Protein AF-A0A1B9GW09-F1 (afdb_monomer)

Organism: NCBI:txid1296120

Radius of gyration: 38.27 Å; Cα contacts (8 Å, |Δi|>4): 10; chains: 1; bounding box: 71×48×112 Å

pLDDT: mean 75.58, std 14.47, range [39.38, 95.12]

Foldseek 3Di:
DDPPPDPDDDDPDPDDDDDPDQAADVPGGSVRVVCVVPPDVVNVVVVVVVVVVVVVVVVVVVVVVVVVPPPPPDDDDDPDDPVVVPDDDDDD

Secondary structure (DSSP, 8-state):
---TT-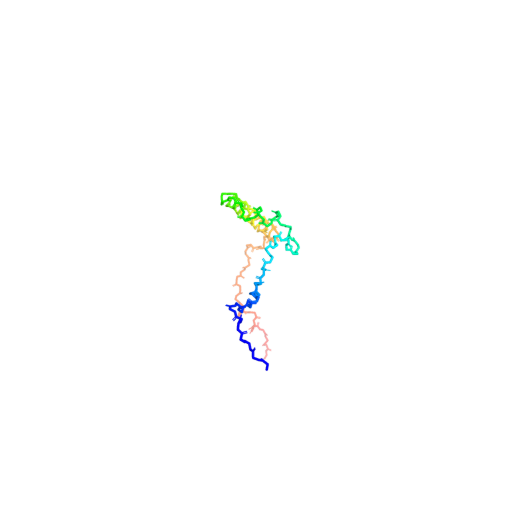----------------PPBTTB-HHHHHHHHH--HHHHHHHHHHHHHHHHHHHHHHHHHHHHTS----S------TTTTSS-----

Sequence (92 aa):
MHKKGITEEVAKKRSRKNVKVQRGIVGADLASILAKRTAKPEVRAAARAAAITKAKTEKRDKEAKKAATRPAGSANAPKVSKQAMKGGKGGR

Structure (mmCIF, N/CA/C/O backbone):
data_AF-A0A1B9GW09-F1
#
_entry.id   AF-A0A1B9GW09-F1
#
loop_
_atom_site.group_PDB
_atom_site.id
_atom_site.type_symbol
_atom_site.label_atom_id
_atom_site.label_alt_id
_atom_site.label_comp_id
_atom_site.label_asym_id
_atom_site.label_entity_id
_atom_site.label_seq_id
_atom_site.pdbx_PDB_ins_code
_atom_site.Cartn_x
_atom_site.Cartn_y
_atom_site.Cartn_z
_atom_site.occupancy
_atom_site.B_iso_or_equiv
_atom_site.auth_seq_id
_atom_site.auth_comp_id
_atom_site.auth_asym_id
_atom_site.auth_atom_id
_atom_site.pdbx_PDB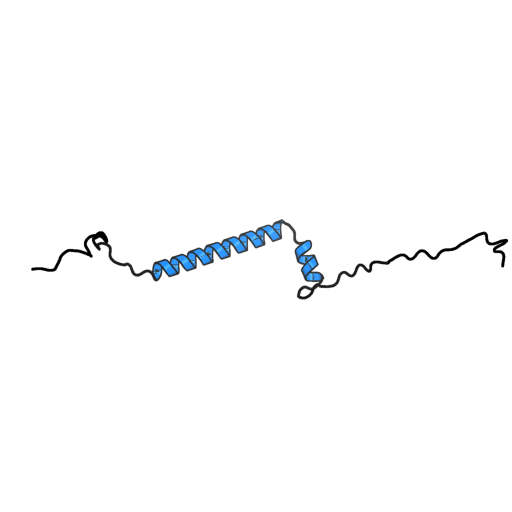_model_num
ATOM 1 N N . MET A 1 1 ? 46.127 -25.598 -36.201 1.00 54.34 1 MET A N 1
ATOM 2 C CA . MET A 1 1 ? 45.530 -24.757 -37.264 1.00 54.34 1 MET A CA 1
ATOM 3 C C . MET A 1 1 ? 45.555 -23.311 -36.779 1.00 54.34 1 MET A C 1
ATOM 5 O O . MET A 1 1 ? 44.884 -22.989 -35.808 1.00 54.34 1 MET A O 1
ATOM 9 N N . HIS A 1 2 ? 46.470 -22.499 -37.312 1.00 78.31 2 HIS A N 1
ATOM 10 C CA . HIS A 1 2 ? 46.887 -21.237 -36.689 1.00 78.31 2 HIS A CA 1
ATOM 11 C C . HIS A 1 2 ? 45.867 -20.110 -36.911 1.00 78.31 2 HIS A C 1
ATOM 13 O O . HIS A 1 2 ? 45.518 -19.819 -38.049 1.00 78.31 2 HIS A O 1
ATOM 19 N N . LYS A 1 3 ? 45.452 -19.435 -35.829 1.00 72.19 3 LYS A N 1
ATOM 20 C CA . LYS A 1 3 ? 44.588 -18.236 -35.820 1.00 72.19 3 LYS A CA 1
ATOM 21 C C . LYS A 1 3 ? 45.311 -16.977 -36.355 1.00 72.19 3 LYS A C 1
ATOM 23 O O . LYS A 1 3 ? 45.292 -15.928 -35.717 1.00 72.19 3 LYS A O 1
ATOM 28 N N . LYS A 1 4 ? 46.028 -17.065 -37.479 1.00 80.06 4 LYS A N 1
ATOM 29 C CA . LYS A 1 4 ? 46.710 -15.897 -38.066 1.00 80.06 4 LYS A CA 1
ATOM 30 C C . LYS A 1 4 ? 45.676 -15.021 -38.789 1.00 80.06 4 LYS A C 1
ATOM 32 O O . LYS A 1 4 ? 44.912 -15.541 -39.591 1.00 80.06 4 LYS A O 1
ATOM 37 N N . GLY A 1 5 ? 45.656 -13.718 -38.496 1.00 74.19 5 GLY A N 1
ATOM 38 C CA . GLY A 1 5 ? 44.771 -12.736 -39.145 1.00 74.19 5 GLY A CA 1
ATOM 39 C C . GLY A 1 5 ? 43.419 -12.479 -38.464 1.00 74.19 5 GLY A C 1
ATOM 40 O O . GLY A 1 5 ? 42.587 -11.786 -39.035 1.00 74.19 5 GLY A O 1
ATOM 41 N N . ILE A 1 6 ? 43.176 -13.004 -37.259 1.00 69.25 6 ILE A N 1
ATOM 42 C CA . ILE A 1 6 ? 41.933 -12.738 -36.517 1.00 69.25 6 ILE A CA 1
ATOM 43 C C . ILE A 1 6 ? 42.153 -11.514 -35.622 1.00 69.25 6 ILE A C 1
ATOM 45 O O . ILE A 1 6 ? 42.802 -11.619 -34.585 1.00 69.25 6 ILE A O 1
ATOM 49 N N . THR A 1 7 ? 41.650 -10.352 -36.036 1.00 70.00 7 THR A N 1
ATOM 50 C CA . THR A 1 7 ? 41.804 -9.077 -35.311 1.00 70.00 7 THR A CA 1
ATOM 51 C C . THR A 1 7 ? 40.689 -8.801 -34.306 1.00 70.00 7 THR A C 1
ATOM 53 O O . THR A 1 7 ? 40.849 -7.940 -33.448 1.00 70.00 7 THR A O 1
ATOM 56 N N . GLU A 1 8 ? 39.583 -9.544 -34.355 1.00 71.50 8 GLU A N 1
ATOM 57 C CA . GLU A 1 8 ? 38.466 -9.360 -33.428 1.00 71.50 8 GLU A CA 1
ATOM 58 C C . GLU A 1 8 ? 37.977 -10.702 -32.877 1.00 71.50 8 GLU A C 1
ATOM 60 O O . GLU A 1 8 ? 37.377 -11.521 -33.574 1.00 71.50 8 GLU A O 1
ATOM 65 N N . GLU A 1 9 ? 38.217 -10.926 -31.586 1.00 66.81 9 GLU A N 1
ATOM 66 C CA . GLU A 1 9 ? 37.617 -12.024 -30.832 1.00 66.81 9 GLU A CA 1
ATOM 67 C C . GLU A 1 9 ? 36.327 -11.513 -30.174 1.00 66.81 9 GLU A C 1
ATOM 69 O O . GLU A 1 9 ? 36.315 -11.008 -29.050 1.00 66.81 9 GLU A O 1
ATOM 74 N N . VAL A 1 10 ? 35.209 -11.594 -30.900 1.00 70.19 10 VAL A N 1
ATOM 75 C CA . VAL A 1 10 ? 33.910 -11.145 -30.379 1.00 70.19 10 VAL A CA 1
ATOM 76 C C . VAL A 1 10 ? 33.321 -12.223 -29.469 1.00 70.19 10 VAL A C 1
ATOM 78 O O . VAL A 1 10 ? 32.507 -13.057 -29.870 1.00 70.19 10 VAL A O 1
ATOM 81 N N . ALA A 1 11 ? 33.710 -12.200 -28.197 1.00 73.69 11 ALA A N 1
ATOM 82 C CA . ALA A 1 11 ? 33.004 -12.941 -27.163 1.00 73.69 11 ALA A CA 1
ATOM 83 C C . ALA A 1 11 ? 31.616 -12.310 -26.940 1.00 73.69 11 ALA A C 1
ATOM 85 O O . ALA A 1 11 ? 31.492 -11.166 -26.494 1.00 73.69 11 ALA A O 1
ATOM 86 N N . LYS A 1 12 ? 30.538 -13.056 -27.225 1.00 74.81 12 LYS A N 1
ATOM 87 C CA . LYS A 1 12 ? 29.166 -12.619 -26.913 1.00 74.81 12 LYS A CA 1
ATOM 88 C C . LYS A 1 12 ? 29.035 -12.368 -25.408 1.00 74.81 12 LYS A C 1
ATOM 90 O O . LYS A 1 12 ? 29.004 -13.309 -24.611 1.00 74.81 12 LYS A O 1
ATOM 95 N N . LYS A 1 13 ? 28.884 -11.100 -25.010 1.00 78.81 13 LYS A N 1
ATOM 96 C CA . LYS A 1 13 ? 28.506 -10.741 -23.637 1.00 78.81 13 LYS A CA 1
ATOM 97 C C . LYS A 1 13 ? 27.127 -11.328 -23.330 1.00 78.81 13 LYS A C 1
ATOM 99 O O . LYS A 1 13 ? 26.117 -10.889 -23.876 1.00 78.81 13 LYS A O 1
ATOM 104 N N . ARG A 1 14 ? 27.071 -12.298 -22.415 1.00 80.75 14 ARG A N 1
ATOM 105 C CA . ARG A 1 14 ? 25.809 -12.754 -21.819 1.00 80.75 14 ARG A CA 1
ATOM 106 C C . ARG A 1 14 ? 25.306 -11.681 -20.854 1.00 80.75 14 ARG A C 1
ATOM 108 O O . ARG A 1 14 ? 25.692 -11.674 -19.689 1.00 80.75 14 ARG A O 1
ATOM 115 N N . SER A 1 15 ? 24.447 -10.775 -21.321 1.00 79.19 15 SER A N 1
ATOM 116 C CA . SER A 1 15 ? 23.679 -9.932 -20.403 1.00 79.19 15 SER A CA 1
ATOM 117 C C . SER A 1 15 ? 22.488 -10.735 -19.878 1.00 79.19 15 SER A C 1
ATOM 119 O O . SER A 1 15 ? 21.720 -11.323 -20.640 1.00 79.19 15 SER A O 1
ATOM 121 N N . ARG A 1 16 ? 22.342 -10.808 -18.553 1.00 81.88 16 ARG A N 1
ATOM 122 C CA . ARG A 1 16 ? 21.114 -11.321 -17.941 1.00 81.88 16 ARG A CA 1
ATOM 123 C C . ARG A 1 16 ? 20.126 -10.160 -17.886 1.00 81.88 16 ARG A C 1
ATOM 125 O O . ARG A 1 16 ? 20.264 -9.272 -17.049 1.00 81.88 16 ARG A O 1
ATOM 132 N N . LYS A 1 17 ? 19.160 -10.128 -18.806 1.00 81.06 17 LYS A N 1
ATOM 133 C CA . LYS A 1 17 ? 18.062 -9.155 -18.741 1.00 81.06 17 LYS A CA 1
ATOM 134 C C . LYS A 1 17 ? 17.106 -9.574 -17.627 1.00 81.06 17 LYS A C 1
ATOM 136 O O . LYS A 1 17 ? 16.360 -10.535 -17.781 1.00 81.06 17 LYS A O 1
ATOM 141 N N . ASN A 1 18 ? 17.115 -8.840 -16.518 1.00 80.44 18 ASN A N 1
ATOM 142 C CA . ASN A 1 18 ? 16.062 -8.966 -15.517 1.00 80.44 18 ASN A CA 1
ATOM 143 C C . ASN A 1 18 ? 14.782 -8.343 -16.075 1.00 80.44 18 ASN A C 1
ATOM 145 O O . ASN A 1 18 ? 14.748 -7.148 -16.380 1.00 80.44 18 ASN A O 1
ATOM 149 N N . VAL A 1 19 ? 13.727 -9.144 -16.203 1.00 78.50 19 VAL A N 1
ATOM 150 C CA . VAL A 1 19 ? 12.416 -8.629 -16.593 1.00 78.50 19 VAL A CA 1
ATOM 151 C C . VAL A 1 19 ? 11.795 -7.965 -15.369 1.00 78.50 19 VAL A C 1
ATOM 153 O O . VAL A 1 19 ? 11.428 -8.630 -14.402 1.00 78.50 19 VAL A O 1
ATOM 156 N N . LYS A 1 20 ? 11.683 -6.634 -15.397 1.00 78.00 20 LYS A N 1
ATOM 157 C CA . LYS A 1 20 ? 10.918 -5.883 -14.398 1.00 78.00 20 LYS A CA 1
ATOM 158 C C . LYS A 1 20 ? 9.440 -6.092 -14.683 1.00 78.00 20 LYS A C 1
ATOM 160 O O . LYS A 1 20 ? 8.841 -5.327 -15.432 1.00 78.00 20 LYS A O 1
ATOM 165 N N . VAL A 1 21 ? 8.859 -7.147 -14.125 1.00 75.38 21 VAL A N 1
ATOM 166 C CA . VAL A 1 21 ? 7.415 -7.339 -14.215 1.00 75.38 21 VAL A CA 1
ATOM 167 C C . VAL A 1 21 ? 6.769 -6.773 -12.966 1.00 75.38 21 VAL A C 1
ATOM 169 O O . VAL A 1 21 ? 6.999 -7.252 -11.859 1.00 75.38 21 VAL A O 1
ATOM 172 N N . GLN A 1 22 ? 5.941 -5.753 -13.144 1.00 74.94 22 GLN A N 1
ATOM 173 C CA . GLN A 1 22 ? 5.088 -5.243 -12.083 1.00 74.94 22 GLN A CA 1
ATOM 174 C C . GLN A 1 22 ? 3.814 -6.096 -12.072 1.00 74.94 22 GLN A C 1
ATOM 176 O O . GLN A 1 22 ? 2.783 -5.687 -12.585 1.00 74.94 22 GLN A O 1
ATOM 181 N N . ARG A 1 23 ? 3.902 -7.348 -11.607 1.00 83.12 23 ARG A N 1
ATOM 182 C CA . ARG A 1 23 ? 2.715 -8.209 -11.455 1.00 83.12 23 ARG A CA 1
ATOM 183 C C . ARG A 1 23 ? 2.073 -7.974 -10.094 1.00 83.12 23 ARG A C 1
ATOM 185 O O . ARG A 1 23 ? 2.753 -7.592 -9.143 1.00 83.12 23 ARG A O 1
ATOM 192 N N . GLY A 1 24 ? 0.766 -8.221 -10.016 1.00 83.19 24 GLY A N 1
ATOM 193 C CA . GLY A 1 24 ? 0.114 -8.434 -8.728 1.00 83.19 24 GLY A CA 1
ATOM 194 C C . GLY A 1 24 ? 0.792 -9.583 -7.980 1.00 83.19 24 GLY A C 1
ATOM 195 O O . GLY A 1 24 ? 1.324 -10.511 -8.594 1.00 83.19 24 GLY A O 1
ATOM 196 N N . ILE A 1 25 ? 0.808 -9.487 -6.658 1.00 83.44 25 ILE A N 1
ATOM 197 C CA . ILE A 1 25 ? 1.279 -10.554 -5.770 1.00 83.44 25 ILE A CA 1
ATOM 198 C C . ILE A 1 25 ? 0.042 -11.371 -5.377 1.00 83.44 25 ILE A C 1
ATOM 200 O O . ILE A 1 25 ? -1.064 -10.840 -5.391 1.00 83.44 25 ILE A O 1
ATOM 204 N N . VAL A 1 26 ? 0.182 -12.664 -5.068 1.00 85.19 26 VAL A N 1
ATOM 205 C CA . VAL A 1 26 ? -0.972 -13.525 -4.745 1.00 85.19 26 VAL A CA 1
ATOM 206 C C . VAL A 1 26 ? -1.837 -12.871 -3.654 1.00 85.19 26 VAL A C 1
ATOM 208 O O . VAL A 1 26 ? -1.348 -12.568 -2.568 1.00 85.19 26 VAL A O 1
ATOM 211 N N . GLY A 1 27 ? -3.110 -12.613 -3.979 1.00 81.19 27 GLY A N 1
ATOM 212 C CA . GLY A 1 27 ? -4.083 -11.940 -3.105 1.00 81.19 27 GLY A CA 1
ATOM 213 C C . GLY A 1 27 ? -4.119 -10.405 -3.185 1.00 81.19 27 GLY A C 1
ATOM 214 O O . GLY A 1 27 ? -4.938 -9.789 -2.504 1.00 81.19 27 GLY A O 1
ATOM 215 N N . ALA A 1 28 ? -3.265 -9.764 -3.990 1.00 85.25 28 ALA A N 1
ATOM 216 C CA . ALA A 1 28 ? -3.276 -8.318 -4.196 1.00 85.25 28 ALA A CA 1
ATOM 217 C C . ALA A 1 28 ? -2.848 -7.918 -5.616 1.00 85.25 28 ALA A C 1
ATOM 219 O O . ALA A 1 28 ? -1.698 -8.092 -6.027 1.00 85.25 28 ALA A O 1
ATOM 220 N N . ASP A 1 29 ? -3.759 -7.265 -6.330 1.00 87.75 29 ASP A N 1
ATOM 221 C CA . ASP A 1 29 ? -3.478 -6.733 -7.658 1.00 87.75 29 ASP A CA 1
ATOM 222 C C . ASP A 1 29 ? -2.464 -5.583 -7.624 1.00 87.75 29 ASP A C 1
ATOM 224 O O . ASP A 1 29 ? -2.308 -4.866 -6.628 1.00 87.75 29 ASP A O 1
ATOM 228 N N . LEU A 1 30 ? -1.811 -5.360 -8.766 1.00 86.75 30 LEU A N 1
ATOM 229 C CA . LEU A 1 30 ? -0.843 -4.281 -8.980 1.00 86.75 30 LEU A CA 1
ATOM 230 C C . LEU A 1 30 ? -1.416 -2.915 -8.547 1.00 86.75 30 LEU A C 1
ATOM 232 O O . LEU A 1 30 ? -0.759 -2.149 -7.838 1.00 86.75 30 LEU A O 1
ATOM 236 N N . ALA A 1 31 ? -2.664 -2.633 -8.930 1.00 86.12 31 ALA A N 1
ATOM 237 C CA . ALA A 1 31 ? -3.350 -1.382 -8.617 1.00 86.12 31 ALA A CA 1
ATOM 238 C C . ALA A 1 31 ? -3.511 -1.170 -7.102 1.00 86.12 31 ALA A C 1
ATOM 240 O O . ALA A 1 31 ? -3.205 -0.095 -6.586 1.00 86.12 31 ALA A O 1
ATOM 241 N N . SER A 1 32 ? -3.895 -2.218 -6.372 1.00 86.12 32 SER A N 1
ATOM 242 C CA . SER A 1 32 ? -4.048 -2.194 -4.913 1.00 86.12 32 SER A CA 1
ATOM 243 C C . SER A 1 32 ? -2.719 -1.953 -4.195 1.00 86.12 32 SER A C 1
ATOM 245 O O . SER A 1 32 ? -2.665 -1.233 -3.194 1.00 86.12 32 SER A O 1
ATOM 247 N N . ILE A 1 33 ? -1.626 -2.520 -4.714 1.00 85.69 33 ILE A N 1
ATOM 248 C CA . ILE A 1 33 ? -0.272 -2.301 -4.188 1.00 85.69 33 ILE A CA 1
ATOM 249 C C . ILE A 1 33 ? 0.157 -0.846 -4.405 1.00 85.69 33 ILE A C 1
ATOM 251 O O . ILE A 1 33 ? 0.667 -0.206 -3.481 1.00 85.69 33 ILE A O 1
ATOM 255 N N . LEU A 1 34 ? -0.075 -0.301 -5.601 1.00 87.31 34 LEU A N 1
ATOM 256 C CA . LEU A 1 34 ? 0.259 1.087 -5.908 1.00 87.31 34 LEU A CA 1
ATOM 257 C C . LEU A 1 34 ? -0.547 2.070 -5.066 1.00 87.31 34 LEU A C 1
ATOM 259 O O . LEU A 1 34 ? 0.060 2.945 -4.457 1.00 87.31 34 LEU A O 1
ATOM 263 N N . ALA A 1 35 ? -1.861 1.882 -4.954 1.00 86.19 35 ALA A N 1
ATOM 264 C CA . ALA A 1 35 ? -2.732 2.747 -4.163 1.00 86.19 35 ALA A CA 1
ATOM 265 C C . ALA A 1 35 ? -2.294 2.819 -2.690 1.00 86.19 35 ALA A C 1
ATOM 267 O O . ALA A 1 35 ? -2.226 3.900 -2.106 1.00 86.19 35 ALA A O 1
ATOM 268 N N . LYS A 1 36 ? -1.917 1.679 -2.094 1.00 84.19 36 LYS A N 1
ATOM 269 C CA . LYS A 1 36 ? -1.369 1.643 -0.727 1.00 84.19 36 LYS A CA 1
ATOM 270 C C . LYS A 1 36 ? -0.017 2.353 -0.627 1.00 84.19 36 LYS A C 1
ATOM 272 O O . LYS A 1 36 ? 0.242 3.028 0.369 1.00 84.19 36 LYS A O 1
ATOM 277 N N . ARG A 1 37 ? 0.838 2.219 -1.646 1.00 85.44 37 ARG A N 1
ATOM 278 C CA . ARG A 1 37 ? 2.179 2.823 -1.674 1.00 85.44 37 ARG A CA 1
ATOM 279 C C . ARG A 1 37 ? 2.137 4.340 -1.865 1.00 85.44 37 ARG A C 1
ATOM 281 O O . ARG A 1 37 ? 2.915 5.047 -1.232 1.00 85.44 37 ARG A O 1
ATOM 288 N N . THR A 1 38 ? 1.251 4.840 -2.721 1.00 87.12 38 THR A N 1
ATOM 289 C CA . THR A 1 38 ? 1.153 6.266 -3.072 1.00 87.12 38 THR A CA 1
ATOM 290 C C . THR A 1 38 ? 0.151 7.037 -2.2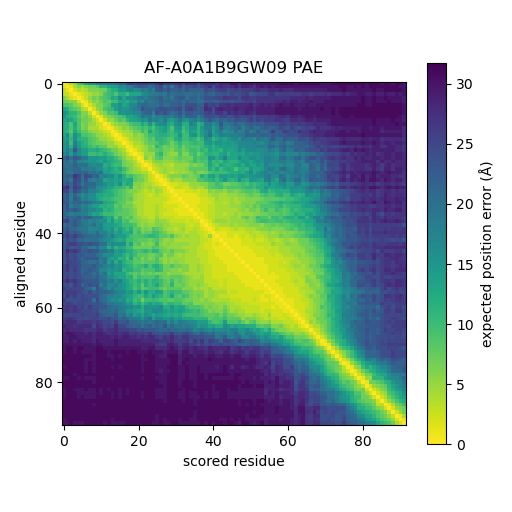16 1.00 87.12 38 THR A C 1
ATOM 292 O O . THR A 1 38 ? 0.014 8.247 -2.388 1.00 87.12 38 THR A O 1
ATOM 295 N N . ALA A 1 39 ? -0.532 6.381 -1.272 1.00 87.75 39 ALA A N 1
ATOM 296 C CA . ALA A 1 39 ? -1.438 7.058 -0.354 1.00 87.75 39 ALA A CA 1
ATOM 297 C C . ALA A 1 39 ? -0.710 8.178 0.402 1.00 87.75 39 ALA A C 1
ATOM 299 O O . ALA A 1 39 ? 0.329 7.947 1.036 1.00 87.75 39 ALA A O 1
ATOM 300 N N . LYS A 1 40 ? -1.279 9.387 0.372 1.00 90.94 40 LYS A N 1
ATOM 301 C CA . LYS A 1 40 ? -0.749 10.542 1.102 1.00 90.94 40 LYS A CA 1
ATOM 302 C C . LYS A 1 40 ? -0.677 10.241 2.608 1.00 90.94 40 LYS A C 1
ATOM 304 O O . LYS A 1 40 ? -1.536 9.521 3.131 1.00 90.94 40 LYS A O 1
ATOM 309 N N . PRO A 1 41 ? 0.333 10.767 3.321 1.00 88.75 41 PRO A N 1
ATOM 310 C CA . PRO A 1 41 ? 0.485 10.534 4.757 1.00 88.75 41 PRO A CA 1
ATOM 311 C C . PRO A 1 41 ? -0.737 11.003 5.558 1.00 88.75 41 PRO A C 1
ATOM 313 O O . PRO A 1 41 ? -1.118 10.335 6.512 1.00 88.75 41 PRO A O 1
ATOM 316 N N . GLU A 1 42 ? -1.407 12.069 5.120 1.00 87.31 42 GLU A N 1
ATOM 317 C CA . GLU A 1 42 ? -2.642 12.588 5.725 1.00 87.31 42 GLU A CA 1
ATOM 318 C C . GLU A 1 42 ? -3.786 11.566 5.683 1.00 87.31 42 GLU A C 1
ATOM 320 O O . GLU A 1 42 ? -4.404 11.279 6.705 1.00 87.31 42 GLU A O 1
ATOM 325 N N . VAL A 1 43 ? -4.011 10.926 4.530 1.00 88.38 43 VAL A N 1
ATOM 326 C CA . VAL A 1 43 ? -5.034 9.876 4.367 1.00 88.38 43 VAL A CA 1
ATOM 327 C C . VAL A 1 43 ? -4.706 8.664 5.243 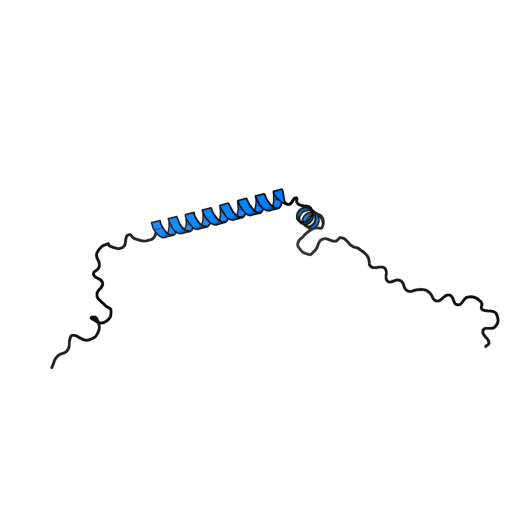1.00 88.38 43 VAL A C 1
ATOM 329 O O . VAL A 1 43 ? -5.590 8.081 5.873 1.00 88.38 43 VAL A O 1
ATOM 332 N N . ARG A 1 44 ? -3.418 8.305 5.347 1.00 88.44 44 ARG A N 1
ATOM 333 C CA . ARG A 1 44 ? -2.961 7.229 6.241 1.00 88.44 44 ARG A CA 1
ATOM 334 C C . ARG A 1 44 ? -3.181 7.578 7.712 1.00 88.44 44 ARG A C 1
ATOM 336 O O . ARG A 1 44 ? -3.613 6.718 8.478 1.00 88.44 44 ARG A O 1
ATOM 343 N N . ALA A 1 45 ? -2.888 8.811 8.110 1.00 90.25 45 ALA A N 1
ATOM 344 C CA . ALA A 1 45 ? -3.092 9.284 9.473 1.00 90.25 45 ALA A CA 1
ATOM 345 C C . ALA A 1 45 ? -4.583 9.312 9.838 1.00 90.25 45 ALA A C 1
ATOM 347 O O . ALA A 1 45 ? -4.948 8.806 10.898 1.00 90.25 45 ALA A O 1
ATOM 348 N N . ALA A 1 46 ? -5.447 9.788 8.936 1.00 91.31 46 ALA A N 1
ATOM 349 C CA . ALA A 1 46 ? -6.896 9.789 9.123 1.00 91.31 46 ALA A CA 1
ATOM 350 C C . ALA A 1 46 ? -7.460 8.367 9.285 1.00 91.31 46 ALA A C 1
ATOM 352 O O . ALA A 1 46 ? -8.204 8.098 10.229 1.00 91.31 46 ALA A O 1
ATOM 353 N N . ALA A 1 47 ? -7.044 7.423 8.433 1.00 89.69 47 ALA A N 1
ATOM 354 C CA . ALA A 1 47 ? -7.452 6.022 8.547 1.00 89.69 47 ALA A CA 1
ATOM 355 C C . ALA A 1 47 ? -6.993 5.384 9.873 1.00 89.69 47 ALA A C 1
ATOM 357 O O . ALA A 1 47 ? -7.758 4.659 10.512 1.00 89.69 47 ALA A O 1
ATOM 358 N N . ARG A 1 48 ? -5.767 5.687 10.327 1.00 92.50 48 ARG A N 1
ATOM 359 C CA . ARG A 1 48 ? -5.257 5.236 11.635 1.00 92.50 48 ARG A CA 1
ATOM 360 C C . ARG A 1 48 ? -6.057 5.830 12.789 1.00 92.50 48 ARG A C 1
ATOM 362 O O . ARG A 1 48 ? -6.438 5.091 13.692 1.00 92.50 48 ARG A O 1
ATOM 369 N N . ALA A 1 49 ? -6.332 7.131 12.756 1.00 93.19 49 ALA A N 1
ATOM 370 C CA . ALA A 1 49 ? -7.122 7.801 13.781 1.00 93.19 49 ALA A CA 1
ATOM 371 C C . ALA A 1 49 ? -8.531 7.195 13.872 1.00 93.19 49 ALA A C 1
ATOM 373 O O . ALA A 1 49 ? -8.957 6.823 14.963 1.00 93.19 49 ALA A O 1
ATOM 374 N N . ALA A 1 50 ? -9.200 6.988 12.734 1.00 92.62 50 ALA A N 1
ATOM 375 C CA . ALA A 1 50 ? -10.513 6.349 12.672 1.00 92.62 50 ALA A CA 1
ATOM 376 C C . ALA A 1 50 ? -10.502 4.893 13.179 1.00 92.62 50 ALA A C 1
ATOM 378 O O . ALA A 1 50 ? -11.449 4.448 13.823 1.00 92.62 50 ALA A O 1
ATOM 379 N N . ALA A 1 51 ? -9.435 4.132 12.921 1.00 93.25 51 ALA A N 1
ATOM 380 C CA . ALA A 1 51 ? -9.293 2.779 13.459 1.00 93.25 51 ALA A CA 1
ATOM 381 C C . ALA A 1 51 ? -9.092 2.787 14.985 1.00 93.25 51 ALA A C 1
ATOM 383 O O . ALA A 1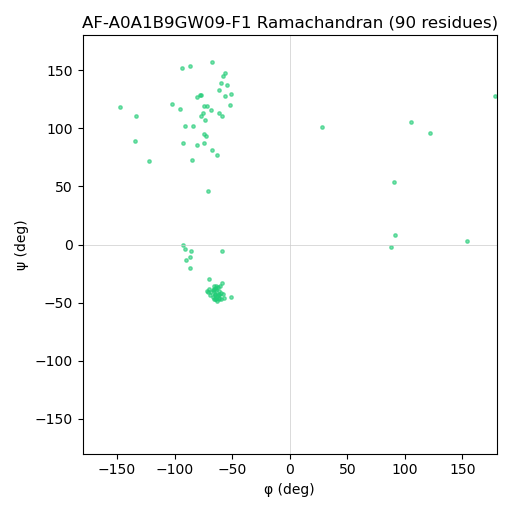 51 ? -9.687 1.979 15.698 1.00 93.25 51 ALA A O 1
ATOM 384 N N . ILE A 1 52 ? -8.291 3.724 15.499 1.00 94.88 52 ILE A N 1
ATOM 385 C CA . ILE A 1 52 ? -8.055 3.882 16.939 1.00 94.88 52 ILE A CA 1
ATOM 386 C C . ILE A 1 52 ? -9.341 4.290 17.658 1.00 94.88 52 ILE A C 1
ATOM 388 O O . ILE A 1 52 ? -9.621 3.757 18.733 1.00 94.88 52 ILE A O 1
ATOM 392 N N . THR A 1 53 ? -10.126 5.215 17.099 1.00 95.12 53 THR A N 1
ATOM 393 C CA . THR A 1 53 ? -11.399 5.623 17.707 1.00 95.12 53 THR A CA 1
ATOM 394 C C . THR A 1 53 ? -12.376 4.457 17.756 1.00 95.12 53 THR A C 1
ATOM 396 O O . THR A 1 53 ? -12.865 4.163 18.843 1.00 95.12 53 THR A O 1
ATOM 399 N N . LYS A 1 54 ? -12.564 3.722 16.651 1.00 94.00 54 LYS A N 1
ATOM 400 C CA . LYS A 1 54 ? -13.405 2.510 16.613 1.00 94.00 54 LYS A CA 1
ATOM 401 C C . LYS A 1 54 ? -12.963 1.454 17.629 1.00 94.00 54 LYS A C 1
ATOM 403 O O . LYS A 1 54 ? -13.773 0.939 18.390 1.00 94.00 54 LYS A O 1
ATOM 408 N N . ALA A 1 55 ? -11.663 1.176 17.720 1.00 94.06 55 ALA A N 1
ATOM 409 C CA . ALA A 1 55 ? -11.149 0.215 18.695 1.00 94.06 55 ALA A CA 1
ATOM 410 C C . ALA A 1 55 ? -11.382 0.672 20.147 1.00 94.06 55 ALA A C 1
ATOM 412 O O . ALA A 1 55 ? -11.641 -0.150 21.028 1.00 94.06 55 ALA A O 1
ATOM 413 N N . LYS A 1 56 ? -11.288 1.979 20.421 1.00 94.94 56 LYS A N 1
ATOM 414 C CA . LYS A 1 56 ? -11.573 2.542 21.748 1.00 94.94 56 LYS A CA 1
ATOM 415 C C . LYS A 1 56 ? -13.065 2.499 22.080 1.00 94.94 56 LYS A C 1
ATOM 417 O O . LYS A 1 56 ? -13.390 2.161 23.216 1.00 94.94 56 LYS A O 1
ATOM 422 N N . THR A 1 57 ? -13.951 2.803 21.131 1.00 90.69 57 THR A N 1
ATOM 423 C CA . THR A 1 57 ? -15.404 2.704 21.346 1.00 90.69 57 THR A CA 1
ATOM 424 C C . THR A 1 57 ? -15.810 1.258 21.584 1.00 90.69 57 THR A C 1
ATOM 426 O O . THR A 1 57 ? -16.410 0.974 22.609 1.00 90.69 57 THR A O 1
ATOM 429 N N . GLU A 1 58 ? -15.342 0.314 20.765 1.00 92.06 58 GLU A N 1
ATOM 430 C CA . GLU A 1 58 ? -15.640 -1.109 20.964 1.00 92.06 58 GLU A CA 1
ATOM 431 C C . GLU A 1 58 ? -15.141 -1.646 22.313 1.00 92.06 58 GLU A C 1
ATOM 433 O O . GLU A 1 58 ? -15.790 -2.501 22.918 1.00 92.06 58 GLU A O 1
ATOM 438 N N . LYS A 1 59 ? -13.984 -1.176 22.801 1.00 92.44 59 LYS A N 1
ATOM 439 C CA . LYS A 1 59 ? -13.492 -1.531 24.141 1.00 92.44 59 LYS A CA 1
ATOM 440 C C . LYS A 1 59 ? -14.399 -0.974 25.234 1.00 92.44 59 LYS A C 1
ATOM 442 O O . LYS A 1 59 ? -14.788 -1.737 26.113 1.00 92.44 59 LYS A O 1
ATOM 447 N N . ARG A 1 60 ? -14.782 0.304 25.145 1.00 89.00 60 ARG A N 1
ATOM 448 C CA . ARG A 1 60 ? -15.729 0.924 26.085 1.00 89.00 60 ARG A CA 1
ATOM 449 C C . ARG A 1 60 ? -17.081 0.217 26.074 1.00 89.00 60 ARG A C 1
ATOM 451 O O . ARG A 1 60 ? -17.611 -0.068 27.139 1.00 89.00 60 ARG A O 1
ATOM 458 N N . ASP A 1 61 ? -17.592 -0.150 24.904 1.00 84.12 61 ASP A N 1
ATOM 459 C CA . ASP A 1 61 ? -18.862 -0.867 24.771 1.00 84.12 61 ASP A CA 1
ATOM 460 C C . ASP A 1 61 ? -18.779 -2.275 25.373 1.00 84.12 61 ASP A C 1
ATOM 462 O O . ASP A 1 61 ? -19.713 -2.737 26.029 1.00 84.12 61 ASP A O 1
ATOM 466 N N . LYS A 1 62 ? -17.648 -2.970 25.198 1.00 87.38 62 LYS A N 1
ATOM 467 C CA . LYS A 1 62 ? -17.397 -4.273 25.835 1.00 87.38 62 LYS A CA 1
ATOM 468 C C . LYS A 1 62 ? -17.277 -4.150 27.355 1.00 87.38 62 LYS A C 1
ATOM 470 O O . LYS A 1 62 ? -17.776 -5.020 28.066 1.00 87.38 62 LYS A O 1
ATOM 475 N N . GLU A 1 63 ? -16.637 -3.102 27.862 1.00 80.50 63 GLU A N 1
ATOM 476 C CA . GLU A 1 63 ? -16.519 -2.831 29.301 1.00 80.50 63 GLU A CA 1
ATOM 477 C C . GLU A 1 63 ? -17.863 -2.440 29.922 1.00 80.50 63 GLU A C 1
ATOM 479 O O . GLU A 1 63 ? -18.222 -2.985 30.962 1.00 80.50 63 GLU A O 1
ATOM 484 N N . ALA A 1 64 ? -18.647 -1.590 29.257 1.00 78.50 64 ALA A N 1
ATOM 485 C CA . ALA A 1 64 ? -19.995 -1.223 29.679 1.00 78.50 64 ALA A CA 1
ATOM 486 C C . ALA A 1 64 ? -20.927 -2.442 29.708 1.00 78.50 64 ALA A C 1
ATOM 488 O O . ALA A 1 64 ? -21.647 -2.645 30.683 1.00 78.50 64 ALA A O 1
ATOM 489 N N . LYS A 1 65 ? -20.852 -3.318 28.696 1.00 77.62 65 LYS A N 1
ATOM 490 C CA . LYS A 1 65 ? -21.589 -4.592 28.689 1.00 77.62 65 LYS A CA 1
ATOM 491 C C . LYS A 1 65 ? -21.155 -5.508 29.834 1.00 77.62 65 LYS A C 1
ATOM 493 O O . LYS A 1 65 ? -22.016 -6.052 30.511 1.00 77.62 65 LYS A O 1
ATOM 498 N N . LYS A 1 66 ? -19.849 -5.626 30.113 1.00 70.31 66 LYS A N 1
ATOM 499 C CA . LYS A 1 66 ? -19.332 -6.408 31.255 1.00 70.31 66 LYS A CA 1
ATOM 500 C C . LYS A 1 66 ? -19.729 -5.828 32.614 1.00 70.31 66 LYS A C 1
ATOM 502 O O . LYS A 1 66 ? -19.960 -6.599 33.541 1.00 70.31 66 LYS A O 1
ATOM 507 N N . ALA A 1 67 ? -19.794 -4.503 32.741 1.00 63.22 67 ALA A N 1
ATOM 508 C CA . ALA A 1 67 ? -20.253 -3.820 33.948 1.00 63.22 67 ALA A CA 1
ATOM 509 C C . ALA A 1 67 ? -21.765 -3.999 34.159 1.00 63.22 67 ALA A C 1
ATOM 511 O O . ALA A 1 67 ? -22.181 -4.238 35.286 1.00 63.22 67 ALA A O 1
ATOM 512 N N . ALA A 1 68 ? -22.559 -3.976 33.084 1.00 61.06 68 ALA A N 1
ATOM 513 C CA . ALA A 1 68 ? -23.998 -4.238 33.125 1.00 61.06 68 ALA A CA 1
ATOM 514 C C . ALA A 1 68 ? -24.339 -5.712 33.416 1.00 61.06 68 ALA A C 1
ATOM 516 O O . ALA A 1 68 ? -25.361 -5.995 34.031 1.00 61.06 68 ALA A O 1
ATOM 517 N N . THR A 1 69 ? -23.484 -6.660 33.014 1.00 59.59 69 THR A N 1
ATOM 518 C CA . THR A 1 69 ? -23.645 -8.092 33.336 1.00 59.59 69 THR A CA 1
ATOM 519 C C . THR A 1 69 ? -22.952 -8.518 34.627 1.00 59.59 69 THR A C 1
ATOM 521 O O . THR A 1 69 ? -23.057 -9.681 35.015 1.00 59.59 69 THR A O 1
ATOM 524 N N . ARG A 1 70 ? -22.211 -7.627 35.298 1.00 57.00 70 ARG A N 1
ATOM 525 C CA . ARG A 1 70 ? -21.709 -7.913 36.642 1.00 57.00 70 ARG A CA 1
ATOM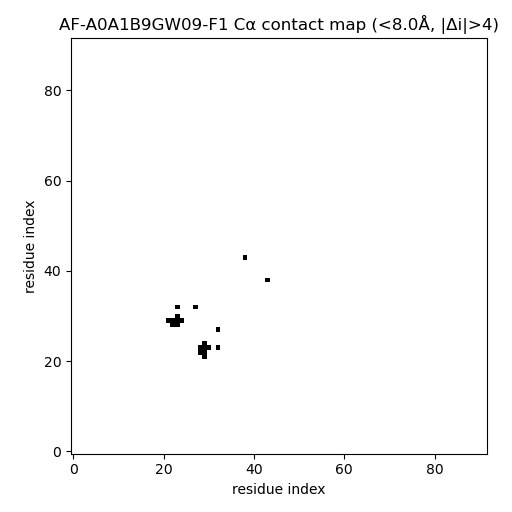 526 C C . ARG A 1 70 ? -22.909 -7.765 37.576 1.00 57.00 70 ARG A C 1
ATOM 528 O O . ARG A 1 70 ? -23.390 -6.641 37.714 1.00 57.00 70 ARG A O 1
ATOM 535 N N . PRO A 1 71 ? -23.411 -8.840 38.213 1.00 57.66 71 PRO A N 1
ATOM 536 C CA . PRO A 1 71 ? -24.416 -8.658 39.246 1.00 57.66 71 PRO A CA 1
ATOM 537 C C . PRO A 1 71 ? -23.835 -7.685 40.273 1.00 57.66 71 PRO A C 1
ATOM 539 O O . PRO A 1 71 ? -22.648 -7.773 40.613 1.00 57.66 71 PRO A O 1
ATOM 542 N N . ALA A 1 72 ? -24.647 -6.733 40.730 1.00 59.41 72 ALA A N 1
ATOM 543 C CA . ALA A 1 72 ? -24.346 -5.915 41.894 1.00 59.41 72 ALA A CA 1
ATOM 544 C C . ALA A 1 72 ? -24.278 -6.846 43.118 1.00 59.41 72 ALA A C 1
ATOM 546 O O . ALA A 1 72 ? -25.226 -6.994 43.881 1.00 59.41 72 ALA A O 1
ATOM 547 N N . GLY A 1 73 ? -23.167 -7.573 43.234 1.00 55.09 73 GLY A N 1
ATOM 548 C CA . GLY A 1 73 ? -22.894 -8.530 44.288 1.00 55.09 73 GLY A CA 1
ATOM 549 C C . GLY A 1 73 ? -22.569 -7.774 45.559 1.00 55.09 73 GLY A C 1
ATOM 550 O O . GLY A 1 73 ? -21.437 -7.332 45.733 1.00 55.09 73 GLY A O 1
ATOM 551 N N . SER A 1 74 ? -23.611 -7.590 46.368 1.00 54.25 74 SER A N 1
ATOM 552 C CA . SER A 1 74 ? -23.635 -7.243 47.789 1.00 54.25 74 SER A CA 1
ATOM 553 C C . SER A 1 74 ? -22.438 -6.437 48.304 1.00 54.25 74 SER A C 1
ATOM 555 O O . SER A 1 74 ? -21.399 -6.978 48.694 1.00 54.25 74 SER A O 1
ATOM 557 N N . ALA A 1 75 ? -22.648 -5.131 48.452 1.00 56.84 75 ALA A N 1
ATOM 558 C CA . ALA A 1 75 ? -22.073 -4.447 49.599 1.00 56.84 75 ALA A CA 1
ATOM 559 C C . ALA A 1 75 ? -22.464 -5.238 50.868 1.00 56.84 75 ALA A C 1
ATOM 561 O O . ALA A 1 75 ? -23.635 -5.564 51.037 1.00 56.84 75 ALA A O 1
ATOM 562 N N . ASN A 1 76 ? -21.481 -5.549 51.720 1.00 56.69 76 ASN A N 1
ATOM 563 C CA . ASN A 1 76 ? -21.604 -6.216 53.031 1.00 56.69 76 ASN A CA 1
ATOM 564 C C . ASN A 1 76 ? -21.508 -7.754 53.075 1.00 56.69 76 ASN A C 1
ATOM 566 O O . ASN A 1 76 ? -22.323 -8.409 53.717 1.00 56.69 76 ASN A O 1
ATOM 570 N N . ALA A 1 77 ? -20.441 -8.336 52.522 1.00 60.56 77 ALA A N 1
ATOM 571 C CA . ALA A 1 77 ? -19.924 -9.604 53.049 1.00 60.56 77 ALA A CA 1
ATOM 572 C C . ALA A 1 77 ? -18.669 -9.320 53.903 1.00 60.56 77 ALA A C 1
ATOM 574 O O . ALA A 1 77 ? -17.711 -8.740 53.377 1.00 60.56 77 ALA A O 1
ATOM 575 N N . PRO A 1 78 ? -18.640 -9.675 55.204 1.00 58.72 78 PRO A N 1
ATOM 576 C CA . PRO A 1 78 ? -17.457 -9.468 56.031 1.00 58.72 78 PRO A CA 1
ATOM 577 C C . PRO A 1 78 ? -16.287 -10.279 55.463 1.00 58.72 78 PRO A C 1
ATOM 579 O O . PRO A 1 78 ? -16.426 -11.458 55.136 1.00 58.72 78 PRO A O 1
ATOM 582 N N . LYS A 1 79 ? -15.120 -9.636 55.332 1.00 62.25 79 LYS A N 1
ATOM 583 C CA . LYS A 1 79 ? -13.856 -10.279 54.945 1.00 62.25 79 LYS A CA 1
ATOM 584 C C . LYS A 1 79 ? -13.412 -11.218 56.065 1.00 62.25 79 LYS A C 1
ATOM 586 O O . LYS A 1 79 ? -12.568 -10.863 56.882 1.00 62.25 79 LYS A O 1
ATOM 591 N N . VAL A 1 80 ? -13.982 -12.415 56.109 1.00 59.69 80 VAL A N 1
ATOM 592 C CA . VAL A 1 80 ? -13.462 -13.483 56.960 1.00 59.69 80 VAL A CA 1
ATOM 593 C C . VAL A 1 80 ? -12.191 -13.999 56.294 1.00 59.69 80 VAL A C 1
ATOM 595 O O . VAL A 1 80 ? -12.205 -14.426 55.136 1.00 59.69 80 VAL A O 1
ATOM 598 N N . SER A 1 81 ? -11.066 -13.883 56.996 1.00 63.12 81 SER A N 1
ATOM 599 C CA . SER A 1 81 ? -9.783 -14.377 56.515 1.00 63.12 81 SER A CA 1
ATOM 600 C C . SER A 1 81 ? -9.881 -15.885 56.273 1.00 63.12 81 SER A C 1
ATOM 602 O O . SER A 1 81 ? -10.462 -16.641 57.054 1.00 63.12 81 SER A O 1
ATOM 604 N N . LYS A 1 82 ? -9.273 -16.343 55.177 1.00 59.97 82 LYS A N 1
ATOM 605 C CA . LYS A 1 82 ? -9.225 -17.754 54.748 1.00 59.97 82 LYS A CA 1
ATOM 606 C C . LYS A 1 82 ? -8.578 -18.696 55.782 1.00 59.97 82 LYS A C 1
ATOM 608 O O . LYS A 1 82 ? -8.578 -19.906 55.594 1.00 59.97 82 LYS A O 1
ATOM 613 N N . GLN A 1 83 ? -8.044 -18.132 56.862 1.00 57.69 83 GLN A N 1
ATOM 614 C CA . GLN A 1 83 ? -7.381 -18.811 57.964 1.00 57.69 83 GLN A CA 1
ATOM 615 C C . GLN A 1 83 ? -8.360 -19.288 59.052 1.00 57.69 83 GLN A C 1
ATOM 617 O O . GLN A 1 83 ? -8.038 -20.220 59.777 1.00 57.69 83 GLN A O 1
ATOM 622 N N . ALA A 1 84 ? -9.575 -18.730 59.131 1.00 55.78 84 ALA A N 1
ATOM 623 C CA . ALA A 1 84 ? -10.583 -19.139 60.119 1.00 55.78 84 ALA A CA 1
ATOM 624 C C . ALA A 1 84 ? -11.466 -20.325 59.667 1.00 55.78 84 ALA A C 1
ATOM 626 O O . ALA A 1 84 ? -12.192 -20.899 60.472 1.00 55.78 84 ALA A O 1
ATOM 627 N N . MET A 1 85 ? -11.403 -20.717 58.388 1.00 56.16 85 MET A N 1
ATOM 628 C CA . MET A 1 85 ? -12.228 -21.796 57.813 1.00 56.16 85 MET A CA 1
ATOM 629 C C . MET A 1 85 ? -11.643 -23.206 58.003 1.00 56.16 85 MET A C 1
ATOM 631 O O . MET A 1 85 ? -12.293 -24.189 57.655 1.00 56.16 85 MET A O 1
ATOM 635 N N . LYS A 1 86 ? -10.425 -23.339 58.542 1.00 56.72 86 LYS A N 1
ATOM 636 C CA . LYS A 1 86 ? -9.768 -24.639 58.732 1.00 56.72 86 LYS 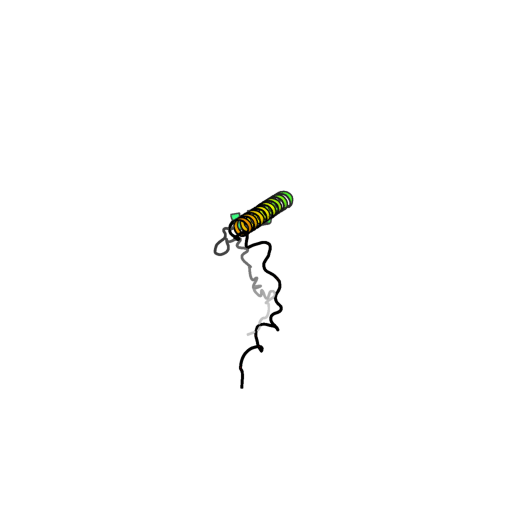A CA 1
ATOM 637 C C . LYS A 1 86 ? -9.147 -24.717 60.125 1.00 56.72 86 LYS A C 1
ATOM 639 O O . LYS A 1 86 ? -7.987 -24.367 60.290 1.00 56.72 86 LYS A O 1
ATOM 644 N N . GLY A 1 87 ? -9.905 -25.186 61.117 1.00 52.53 87 GLY A N 1
ATOM 645 C CA . GLY A 1 87 ? -9.281 -25.647 62.366 1.00 52.53 87 GLY A CA 1
ATOM 646 C C . GLY A 1 87 ? -10.098 -25.614 63.653 1.00 52.53 87 GLY A C 1
ATOM 647 O O . GLY A 1 87 ? -9.547 -25.948 64.691 1.00 52.53 87 GLY A O 1
ATOM 648 N N . GLY A 1 88 ? -11.376 -25.234 63.637 1.00 56.56 88 GLY A N 1
ATOM 649 C CA . GLY A 1 88 ? -12.169 -25.147 64.866 1.00 56.56 88 GLY A CA 1
ATOM 650 C C . GLY A 1 88 ? -13.417 -26.015 64.850 1.00 56.56 88 GLY A C 1
ATOM 651 O O . GLY A 1 88 ? -14.499 -25.453 64.729 1.00 56.56 88 GLY A O 1
ATOM 652 N N . LYS A 1 89 ? -13.282 -27.348 64.947 1.00 48.34 89 LYS A N 1
ATOM 653 C CA . LYS A 1 89 ? -14.283 -28.269 65.541 1.00 48.34 89 LYS A CA 1
ATOM 654 C C . LYS A 1 89 ? -13.829 -29.733 65.449 1.00 48.34 89 LYS A C 1
ATOM 656 O O . LYS A 1 89 ? -13.555 -30.229 64.363 1.00 48.34 89 LYS A O 1
ATOM 661 N N . GLY A 1 90 ? -13.860 -30.400 66.603 1.00 40.66 90 GLY A N 1
ATOM 662 C CA . GLY A 1 90 ? -13.607 -31.828 66.821 1.00 40.66 90 GLY A CA 1
ATOM 663 C C . GLY A 1 90 ? -12.451 -31.993 67.812 1.00 40.66 90 GLY A C 1
ATOM 664 O O . GLY A 1 90 ? -11.314 -31.825 67.410 1.00 40.66 90 GLY A O 1
ATOM 665 N N . GLY A 1 91 ? -12.631 -32.189 69.118 1.00 46.44 91 GLY A N 1
ATOM 666 C CA . GLY A 1 91 ? -13.755 -32.777 69.840 1.00 46.44 91 GLY A CA 1
ATOM 667 C C . GLY A 1 91 ? -13.349 -34.179 70.297 1.00 46.44 91 GLY A C 1
ATOM 668 O O . GLY A 1 91 ? -13.376 -35.082 69.469 1.00 46.44 91 GLY A O 1
ATOM 669 N N . ARG A 1 92 ? -13.078 -34.308 71.607 1.00 39.38 92 ARG A N 1
ATOM 670 C CA . ARG A 1 92 ? -12.572 -35.482 72.355 1.00 39.38 92 ARG A CA 1
ATOM 671 C C . ARG A 1 92 ? -11.083 -35.768 72.219 1.00 39.38 92 ARG A C 1
ATOM 673 O O . ARG A 1 92 ? -10.584 -35.815 71.079 1.00 39.38 92 ARG A O 1
#

Solvent-accessible surface area (backbone atoms only — not comparable to full-atom values): 6323 Å² total; per-residue (Å²): 136,83,82,76,90,72,89,71,87,83,72,81,78,83,76,82,80,79,80,89,73,86,63,51,52,98,96,42,50,46,68,60,54,48,53,66,69,68,52,52,70,66,62,52,50,51,54,50,53,55,50,52,50,51,55,50,50,54,49,50,53,50,49,51,52,49,57,71,69,45,73,89,75,61,91,87,71,82,88,72,59,86,71,75,80,68,84,87,85,83,82,134

Nearest PDB structures (foldseek):
  7zw0-assembly1_LZ  TM=4.442E-01  e=5.213E-03  Saccharomyces cerevisiae W303

Mean predicted aligned error: 17.98 Å

=== Feature glossary ===
Annotated list of the representations used here:

Nearest PDB structures. The Foldseek neighbor list gives the closest experimentally determined structures in the PDB, ranked by structural alignment. TM-score near 1 means near-identical fold; near 0.3 means only rough topology match. This is how one finds what a novel AlphaFold prediction most resembles in the solved-structure universe.

Foldseek 3Di. Foldseek's 3Di representation compresses backbone geometry into a per-residue letter drawn from a learned twenty-state alphabet. It captures the tertiary interaction pattern around each residue — which residues are packed against it in space, regardless of where they are in sequence.

Radius of gyration, Cα contacts, bounding box. Radius of gyration (Rg) is the root-mean-square distance of Cα atoms from their centroid — a single number for overall size and compactness. A globular domain of N residues has Rg ≈ 2.2·N^0.38 Å; an extended or disordered chain has a much larger Rg. The Cα contact count is the number of residue pairs whose Cα atoms are within 8 Å and are more than four positions apart in sequence — a standard proxy for tertiary packing density. The bounding box is the smallest axis-aligned box enclosing all Cα atoms.

InterPro / GO / CATH / organism. The annotation block draws on four external resources. InterPro: which protein families and domains the sequence belongs to. GO: standardized terms for what the protein does, what process it participates in, and where in the cell it acts. CATH: which structural fold it has in the CATH hierarchy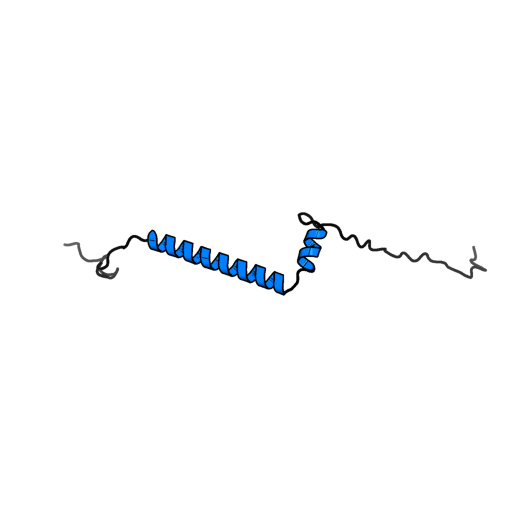. Organism: the species of origin.

mmCIF coordinates. The mmCIF block holds the 3D Cartesian coordinates of each backbone atom (N, Cα, C, O) in ångströms. mmCIF is the PDB's canonical archive format — a tagged-loop text representation of the atomic model.

pLDDT. pLDDT is the predicted lDDT-Cα score: AlphaFold's confidence that the local environment of each residue (all inter-atomic distances within 15 Å) is correctly placed. It is a per-residue number between 0 and 100, with higher meaning more reliable.

Backbone torsions (φ/ψ). φ (phi) and ψ (psi) are the two rotatable backbone dihedrals per residue: φ is the C(i-1)–N–Cα–C torsion, ψ is the N–Cα–C–N(i+1) torsion, both in degrees on (−180°, 180°]. α-helical residues cluster near (−60°, −45°); β-strand residues near (−120°, +130°). A Ramachandran plot is simply a scatter of (φ, ψ) for every residue.

B-factor. For experimental (PDB) structures, the B-factor (temperature factor) quantifies the positional spread of each atom in the crystal — a combination of thermal vibration and static disorder — in units of Å². High B-factors mark flexible loops or poorly resolved regions; low B-factors mark the rigid, well-ordered core.

Secondary structure (3-state, P-SEA). SS3 is a coarse helix/strand/coil call (letters a/b/c) made by the P-SEA algorithm from inter-Cα distances and dihedrals. It is less detailed than DSSP but needs only Cα positions.

Predicted aligned error. Predicted aligned error is AlphaFold's pairwise confidence. Unlike pLDDT (per-residue), PAE is per-residue-pair and captures whether two parts of the structure are correctly placed relative to each other. Units are ångströms of expected positional error.

Solvent-accessible surface area. Solvent-accessible surface area (SASA) is the area in Å² traced out by the centre of a 1.4 Å probe sphere (a water molecule) rolled over the protein's van der Waals surface (Shrake–Rupley / Lee–Richards construction). Buried residues have near-zero SASA; fully exposed residues can exceed 200 Å². The total SASA scales roughly with the number of surface residues.

Secondary structure (8-state, DSSP). The SS8 string is DSSP's per-residue secondary-structure call. α-helix (H) means an i→i+4 H-bond ladder; β-strand (E) means the residue participates in a β-sheet; 3₁₀ (G) and π (I) are tighter and wider helices; T/S are turns/bends; '-' is loop.

Rendered structure images. Structure images are PyMOL renders from six orthogonal camera directions. Cartoon representation draws helices as coils and strands as arrows; sticks shows the backbone as bonds; surface shows the solvent-excluded envelope. Rainbow coloring maps sequence position to hue (blue→red, N→C); chain coloring assigns a distinct color per polypeptide.

Sequence. The amino-acid sequence is the protein's primary structure: the linear order of residues from the N-terminus to the C-terminus, written in one-letter code. Everything else here — the 3D coordinates, the secondary structure, the domain annotations — is ultimately a consequence of this string.

Contact-map, Ramachandran, and PAE plots. Three diagnostic plots accompany the record. The Cα contact map visualizes the tertiary structure as a 2D adjacency matrix (8 Å cutoff, sequence-local contacts suppressed). The Ramachandran plot shows the distribution of backbone (φ, ψ) torsions, with points in the α and β basins reflecting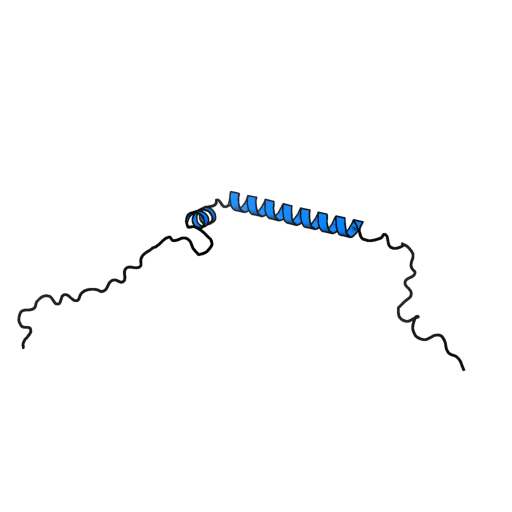 secondary structure content. The PAE plot shows AlphaFold's inter-residue confidence as a color matrix.